Protein AF-A0A852RFK5-F1 (afdb_monomer)

Structure (mmCIF, N/CA/C/O backbone):
data_AF-A0A852RFK5-F1
#
_entry.id   AF-A0A852RFK5-F1
#
loop_
_atom_site.group_PDB
_atom_site.id
_atom_site.type_symbol
_atom_site.label_atom_id
_atom_site.label_alt_id
_atom_site.label_comp_id
_atom_site.label_asym_id
_atom_site.label_entity_id
_atom_site.label_seq_id
_atom_site.pdbx_PDB_ins_code
_atom_site.Cartn_x
_atom_site.Cartn_y
_atom_site.Cartn_z
_atom_site.occupancy
_atom_site.B_iso_or_equiv
_atom_site.auth_seq_id
_atom_site.auth_comp_id
_atom_site.auth_asym_id
_atom_site.auth_atom_id
_atom_site.pdbx_PDB_model_num
ATOM 1 N N . MET A 1 1 ? -53.968 -36.022 14.216 1.00 44.88 1 MET A N 1
ATOM 2 C CA . MET A 1 1 ? -52.488 -36.014 14.270 1.00 44.88 1 MET A CA 1
ATOM 3 C C . MET A 1 1 ? -52.010 -34.599 13.983 1.00 44.88 1 MET A C 1
ATOM 5 O O . MET A 1 1 ? -52.588 -33.938 13.135 1.00 44.88 1 MET A O 1
ATOM 9 N N . LYS A 1 2 ? -51.074 -34.107 14.800 1.00 47.38 2 LYS A N 1
ATOM 10 C CA . LYS A 1 2 ? -50.612 -32.713 14.864 1.00 47.38 2 LYS A CA 1
ATOM 11 C C . LYS A 1 2 ? -49.639 -32.423 13.715 1.00 47.38 2 LYS A C 1
ATOM 13 O O . LYS A 1 2 ? -48.521 -32.932 13.753 1.00 47.38 2 LYS A O 1
ATOM 18 N N . ASN A 1 3 ? -50.023 -31.583 12.757 1.00 48.44 3 ASN A N 1
ATOM 19 C CA . ASN A 1 3 ? -49.073 -30.997 11.810 1.00 48.44 3 ASN A CA 1
ATOM 20 C C . ASN A 1 3 ? -48.402 -29.815 12.514 1.00 48.44 3 ASN A C 1
ATOM 22 O O . ASN A 1 3 ? -49.018 -28.768 12.706 1.00 48.44 3 ASN A O 1
ATOM 26 N N . ARG A 1 4 ? -47.170 -30.022 12.989 1.00 57.06 4 ARG A N 1
ATOM 27 C CA . ARG A 1 4 ? -46.338 -28.937 13.518 1.00 57.06 4 ARG A CA 1
ATOM 28 C C . ARG A 1 4 ? -45.981 -28.007 12.353 1.00 57.06 4 ARG A C 1
ATOM 30 O O . ARG A 1 4 ? -45.663 -28.527 11.281 1.00 57.06 4 ARG A O 1
ATOM 37 N N . PRO A 1 5 ? -46.024 -26.678 12.528 1.00 52.12 5 PRO A N 1
ATOM 38 C CA . PRO A 1 5 ? -45.429 -25.778 11.555 1.00 52.12 5 PRO A CA 1
ATOM 39 C C . PRO A 1 5 ? -43.939 -26.106 11.457 1.00 52.12 5 PRO A C 1
ATOM 41 O O . PRO A 1 5 ? -43.292 -26.370 12.470 1.00 52.12 5 PRO A O 1
ATOM 44 N N . SER A 1 6 ? -43.416 -26.141 10.235 1.00 57.28 6 SER A N 1
ATOM 45 C CA . SER A 1 6 ? -41.986 -26.232 9.978 1.00 57.28 6 SER A CA 1
ATOM 46 C C . SER A 1 6 ? -41.300 -25.057 10.672 1.00 57.28 6 SER A C 1
ATOM 48 O O . SER A 1 6 ? -41.353 -23.927 10.191 1.00 57.28 6 SER A O 1
ATOM 50 N N . GLU A 1 7 ? -40.704 -25.319 11.834 1.00 46.06 7 GLU A N 1
ATOM 51 C CA . GLU A 1 7 ? -39.710 -24.447 12.443 1.00 46.06 7 GLU A CA 1
ATOM 52 C C . GLU A 1 7 ? -38.620 -24.227 11.400 1.00 46.06 7 GLU A C 1
ATOM 54 O O . GLU A 1 7 ? -37.889 -25.140 11.013 1.00 46.06 7 GLU A O 1
ATOM 59 N N . ILE A 1 8 ? -38.570 -23.000 10.896 1.00 57.94 8 ILE A N 1
ATOM 60 C CA . ILE A 1 8 ? -37.457 -22.483 10.123 1.00 57.94 8 ILE A CA 1
A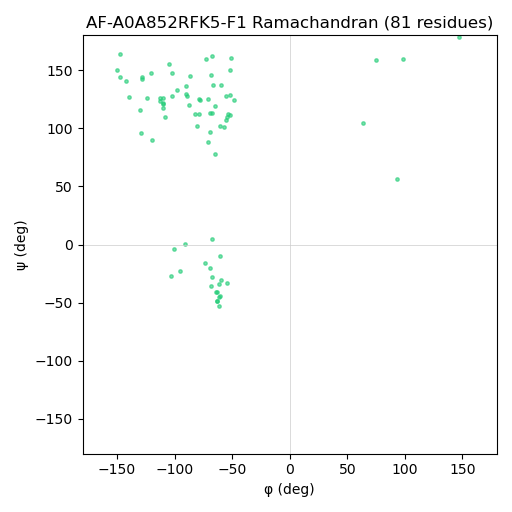TOM 61 C C . ILE A 1 8 ? -36.273 -22.560 11.079 1.00 57.94 8 ILE A C 1
ATOM 63 O O . ILE A 1 8 ? -36.177 -21.769 12.019 1.00 57.94 8 ILE A O 1
ATOM 67 N N . ALA A 1 9 ? -35.426 -23.569 10.897 1.00 48.09 9 ALA A N 1
ATOM 68 C CA . ALA A 1 9 ? -34.173 -23.662 11.609 1.00 48.09 9 ALA A CA 1
ATOM 69 C C . ALA A 1 9 ? -33.411 -22.362 11.333 1.00 48.09 9 ALA A C 1
ATOM 71 O O . ALA A 1 9 ? -32.926 -22.131 10.225 1.00 48.09 9 ALA A O 1
ATOM 72 N N . GLN A 1 10 ? -33.344 -21.501 12.349 1.00 46.78 10 GLN A N 1
ATOM 73 C CA . GLN A 1 10 ? -32.347 -20.449 12.459 1.00 46.78 10 GLN A CA 1
ATOM 74 C C . GLN A 1 10 ? -30.996 -21.159 12.594 1.00 46.78 10 GLN A C 1
ATOM 76 O O . GLN A 1 10 ? -30.476 -21.377 13.685 1.00 46.78 10 GLN A O 1
ATOM 81 N N . GLY A 1 11 ? -30.494 -21.635 11.456 1.00 42.31 11 GLY A N 1
ATOM 82 C CA . GLY A 1 11 ? -29.173 -22.208 11.307 1.00 42.31 11 GLY A CA 1
ATOM 83 C C . GLY A 1 11 ? -28.152 -21.102 11.500 1.00 42.31 11 GLY A C 1
ATOM 84 O O . GLY A 1 11 ? -28.089 -20.149 10.727 1.00 42.31 11 GLY A O 1
ATOM 85 N N . ALA A 1 12 ? -27.407 -21.237 12.587 1.00 44.56 12 ALA A N 1
ATOM 86 C CA . ALA A 1 12 ? -26.308 -20.394 12.996 1.00 44.56 12 ALA A CA 1
ATOM 87 C C . ALA A 1 12 ? -25.253 -20.199 11.894 1.00 44.56 12 ALA A C 1
ATOM 89 O O . ALA A 1 12 ? -24.964 -21.106 11.117 1.00 44.56 12 ALA A O 1
ATOM 90 N N . GLY A 1 13 ? -24.604 -19.032 11.933 1.00 39.47 13 GLY A N 1
ATOM 91 C CA . GLY A 1 13 ? -23.303 -18.823 11.301 1.00 39.47 13 GLY A CA 1
ATOM 92 C C . GLY A 1 13 ? -23.362 -18.270 9.885 1.00 39.47 13 GLY A C 1
ATOM 93 O O . GLY A 1 13 ? -22.770 -18.847 8.978 1.00 39.47 13 GLY A O 1
ATOM 94 N N . GLY A 1 14 ? -24.022 -17.123 9.695 1.00 40.72 14 GLY A N 1
ATOM 95 C CA . GLY A 1 14 ? -23.730 -16.284 8.535 1.00 40.72 14 GLY A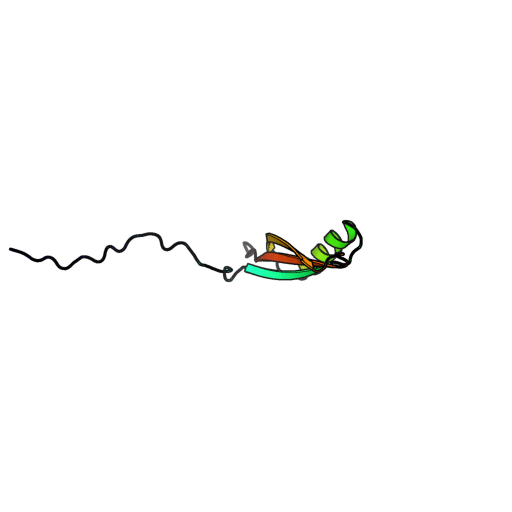 CA 1
ATOM 96 C C . GLY A 1 14 ? -22.228 -16.010 8.505 1.00 40.72 14 GLY A C 1
ATOM 97 O O . GLY A 1 14 ? -21.700 -15.367 9.411 1.00 40.72 14 GLY A O 1
ATOM 98 N N . GLN A 1 15 ? -21.531 -16.559 7.511 1.00 58.06 15 GLN A N 1
ATOM 99 C CA . GLN A 1 15 ? -20.135 -16.221 7.259 1.00 58.06 15 GLN A CA 1
ATOM 100 C C . GLN A 1 15 ? -20.029 -14.692 7.162 1.00 58.06 15 GLN A C 1
ATOM 102 O O . GLN A 1 15 ? -20.830 -14.082 6.445 1.00 58.06 15 GLN A O 1
ATOM 107 N N . PRO A 1 16 ? -19.118 -14.037 7.897 1.00 51.06 16 PRO A N 1
ATOM 108 C CA . PRO A 1 16 ? -19.050 -12.589 7.865 1.00 51.06 16 PRO A CA 1
ATOM 109 C C . PRO A 1 16 ? -18.545 -12.130 6.491 1.00 51.06 16 PRO A C 1
ATOM 111 O O . PRO A 1 16 ? -17.400 -12.376 6.138 1.00 51.06 16 PRO A O 1
ATOM 114 N N . GLY A 1 17 ? -19.432 -11.458 5.751 1.00 52.94 17 GLY A N 1
ATOM 115 C CA . GLY A 1 17 ? -19.139 -10.372 4.811 1.00 52.94 17 GLY A CA 1
ATOM 116 C C . GLY A 1 17 ? -18.275 -10.691 3.589 1.00 52.94 17 GLY A C 1
ATOM 117 O O . GLY A 1 17 ? -17.051 -10.679 3.656 1.00 52.94 17 GLY A O 1
ATOM 118 N N . PHE A 1 18 ? -18.902 -10.799 2.417 1.00 64.25 18 PHE A N 1
ATOM 119 C CA . PHE A 1 18 ? -18.207 -10.572 1.149 1.00 64.25 18 PHE A CA 1
ATOM 120 C C . PHE A 1 18 ? -17.868 -9.073 1.032 1.00 64.25 18 PHE A C 1
ATOM 122 O O . PHE A 1 18 ? -18.733 -8.280 0.666 1.00 64.25 18 PHE A O 1
ATOM 129 N N . GLY A 1 19 ? -16.644 -8.664 1.380 1.00 78.94 19 GLY A N 1
ATOM 130 C CA . GLY A 1 19 ? -16.168 -7.288 1.173 1.00 78.94 19 GLY A CA 1
ATOM 131 C C . GLY A 1 19 ? -15.196 -6.771 2.236 1.00 78.94 19 GLY A C 1
ATOM 132 O O . GLY A 1 19 ? -14.866 -7.467 3.193 1.00 78.94 19 GLY A O 1
ATOM 133 N N . LEU A 1 20 ? -14.734 -5.531 2.052 1.00 86.94 20 LEU A N 1
ATOM 134 C CA . LEU A 1 20 ? -13.906 -4.825 3.033 1.00 86.94 20 LEU A CA 1
ATOM 135 C C . LEU A 1 20 ? -14.719 -4.496 4.288 1.00 86.94 20 LEU A C 1
ATOM 137 O O . LEU A 1 20 ? -15.904 -4.163 4.209 1.00 86.94 20 LEU A O 1
ATOM 141 N N . THR A 1 21 ? -14.073 -4.522 5.451 1.00 89.56 21 THR A N 1
ATOM 142 C CA . THR A 1 21 ? -14.685 -3.976 6.669 1.00 89.56 21 THR A CA 1
ATOM 143 C C . THR A 1 21 ? -14.720 -2.438 6.611 1.00 89.56 21 THR A C 1
ATOM 145 O O . THR A 1 21 ? -13.911 -1.837 5.906 1.00 89.56 21 THR A O 1
ATOM 148 N N . PRO A 1 22 ? -15.573 -1.749 7.397 1.00 89.44 22 PRO A N 1
ATOM 149 C CA . PRO A 1 22 ? -15.599 -0.278 7.439 1.00 89.44 22 PRO A CA 1
ATOM 150 C C . PRO A 1 22 ? -14.292 0.387 7.902 1.00 89.44 22 PRO A C 1
ATOM 152 O O . PRO A 1 22 ? -14.169 1.606 7.854 1.00 89.44 22 PRO A O 1
ATOM 155 N N . ARG A 1 23 ? -13.339 -0.400 8.417 1.00 91.56 23 ARG A N 1
ATOM 156 C CA . ARG A 1 23 ? -12.011 0.063 8.847 1.00 91.56 23 ARG A CA 1
ATOM 157 C C . ARG A 1 23 ? -10.930 -0.232 7.816 1.00 91.56 23 ARG A C 1
ATOM 159 O O . ARG A 1 23 ? -9.776 0.115 8.054 1.00 91.56 23 ARG A O 1
ATOM 166 N N . GLN A 1 24 ? -11.288 -0.910 6.732 1.00 94.69 24 GLN A N 1
ATOM 167 C CA . GLN A 1 24 ? -10.373 -1.309 5.683 1.00 94.69 24 GLN A CA 1
ATOM 168 C C . GLN A 1 24 ? -10.496 -0.404 4.469 1.00 94.69 24 GLN A C 1
ATOM 170 O O . GLN A 1 24 ? -11.574 0.078 4.130 1.00 94.69 24 GLN A O 1
ATOM 175 N N . GLU A 1 25 ? -9.371 -0.213 3.798 1.00 94.19 25 GLU A N 1
ATOM 176 C CA . GLU A 1 25 ? -9.277 0.589 2.589 1.00 94.19 25 GLU A CA 1
ATOM 177 C C . GLU A 1 25 ? -8.306 -0.067 1.605 1.00 94.19 25 GLU A C 1
ATOM 179 O O . GLU A 1 25 ? -7.267 -0.587 2.015 1.00 94.19 25 GLU A O 1
ATOM 184 N N . ILE A 1 26 ? -8.640 -0.035 0.311 1.00 94.75 26 ILE A N 1
ATOM 185 C CA . ILE A 1 26 ? -7.717 -0.408 -0.766 1.00 94.75 26 ILE A CA 1
ATOM 186 C C . ILE A 1 26 ? -6.937 0.832 -1.191 1.00 94.75 26 ILE A C 1
ATOM 188 O O . ILE A 1 26 ? -7.512 1.857 -1.546 1.00 94.75 26 ILE A O 1
ATOM 192 N N . ILE A 1 27 ? -5.618 0.701 -1.207 1.00 94.31 27 ILE A N 1
ATOM 193 C CA . ILE A 1 27 ? -4.682 1.692 -1.714 1.00 94.31 27 ILE A CA 1
ATOM 194 C C . ILE A 1 27 ? -4.078 1.145 -3.000 1.00 94.31 27 ILE A C 1
ATOM 196 O O . ILE A 1 27 ? -3.433 0.094 -2.996 1.00 94.31 27 ILE A O 1
ATOM 200 N N . GLU A 1 28 ? -4.269 1.877 -4.092 1.00 92.88 28 GLU A N 1
ATOM 201 C CA . GLU A 1 28 ? -3.599 1.609 -5.360 1.00 92.88 28 GLU A CA 1
ATOM 202 C C . GLU A 1 28 ? -2.278 2.378 -5.417 1.00 92.88 28 GLU A C 1
ATOM 204 O O . GLU A 1 28 ? -2.239 3.579 -5.149 1.00 92.88 28 GLU A O 1
ATOM 209 N N . ILE A 1 29 ? -1.190 1.686 -5.753 1.00 90.56 29 ILE A N 1
ATOM 210 C CA . ILE A 1 29 ? 0.143 2.282 -5.855 1.00 90.56 29 ILE A CA 1
ATOM 211 C C . ILE A 1 29 ? 0.744 1.879 -7.193 1.00 90.56 29 ILE A C 1
ATOM 213 O O . ILE A 1 29 ? 1.008 0.699 -7.430 1.00 90.56 29 ILE A O 1
ATOM 217 N N . ASP A 1 30 ? 0.983 2.857 -8.060 1.00 87.62 30 ASP A N 1
ATOM 218 C CA . ASP A 1 30 ? 1.730 2.643 -9.295 1.00 87.62 30 ASP A CA 1
ATOM 219 C C . AS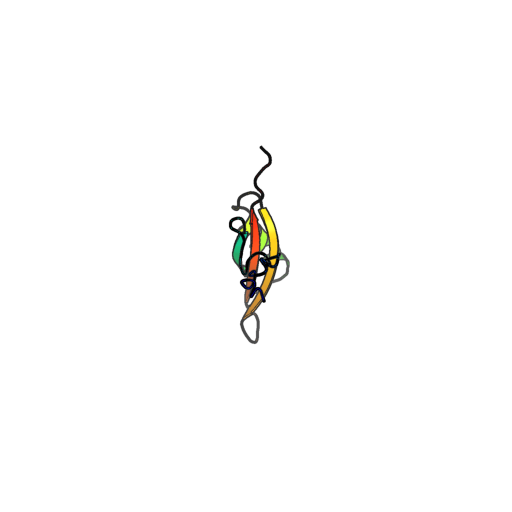P A 1 30 ? 3.230 2.613 -8.985 1.00 87.62 30 ASP A C 1
ATOM 221 O O . ASP A 1 30 ? 3.783 3.537 -8.378 1.00 87.62 30 ASP A O 1
ATOM 225 N N . VAL A 1 31 ? 3.901 1.535 -9.391 1.00 84.88 31 VAL A N 1
ATOM 226 C CA . VAL A 1 31 ? 5.333 1.351 -9.158 1.00 84.88 31 VAL A CA 1
ATOM 227 C C . VAL A 1 31 ? 6.081 1.389 -10.495 1.00 84.88 31 VAL A C 1
ATOM 229 O O . VAL A 1 31 ? 5.758 0.620 -11.409 1.00 84.88 31 VAL A O 1
ATOM 232 N N . PRO A 1 32 ? 7.067 2.295 -10.649 1.00 77.00 32 PRO A N 1
ATOM 233 C CA . PRO A 1 32 ? 7.875 2.385 -11.860 1.00 77.00 32 PRO A CA 1
ATOM 234 C C . PRO A 1 32 ? 8.783 1.150 -12.050 1.00 77.00 32 PRO A C 1
ATOM 236 O O . PRO A 1 32 ? 9.060 0.433 -11.086 1.00 77.00 32 PRO A O 1
ATOM 239 N N . PRO A 1 33 ? 9.306 0.914 -13.271 1.00 71.12 33 PRO A N 1
ATOM 240 C CA . PRO A 1 33 ? 9.955 -0.347 -13.668 1.00 71.12 33 PRO A CA 1
ATOM 241 C C . PRO A 1 33 ? 11.288 -0.680 -12.986 1.00 71.12 33 PRO A C 1
ATOM 243 O O . PRO A 1 33 ? 11.954 -1.642 -13.367 1.00 71.12 33 PRO A O 1
ATOM 246 N N . HIS A 1 34 ? 11.755 0.105 -12.021 1.00 63.16 34 HIS A N 1
ATOM 247 C CA . HIS A 1 34 ? 13.166 0.108 -11.646 1.00 63.16 34 HIS A CA 1
ATOM 248 C C . HIS A 1 34 ? 13.397 -0.295 -10.186 1.00 63.16 34 HIS A C 1
ATOM 250 O O . HIS A 1 34 ? 13.488 0.546 -9.300 1.00 63.16 34 HIS A O 1
ATOM 256 N N . GLY A 1 35 ? 13.580 -1.601 -9.967 1.00 60.81 35 GLY A N 1
ATOM 257 C CA . GLY A 1 35 ? 14.212 -2.172 -8.771 1.00 60.81 35 GLY A CA 1
ATOM 258 C C . GLY A 1 35 ? 13.382 -2.172 -7.479 1.00 60.81 35 GLY A C 1
ATOM 259 O O . GLY A 1 35 ? 12.460 -1.388 -7.271 1.00 60.81 35 GLY A O 1
ATOM 260 N N . THR A 1 36 ? 13.756 -3.059 -6.557 1.00 62.06 36 THR A N 1
ATOM 261 C CA . THR A 1 36 ? 13.189 -3.167 -5.201 1.00 62.06 36 THR A CA 1
ATOM 262 C C . THR A 1 36 ? 13.227 -1.872 -4.371 1.00 62.06 36 THR A C 1
ATOM 264 O O . THR A 1 36 ? 12.275 -1.653 -3.619 1.00 62.06 36 THR A O 1
ATOM 267 N N . PRO A 1 37 ? 14.225 -0.970 -4.500 1.00 70.31 37 PRO A N 1
ATOM 268 C CA . PRO A 1 37 ? 14.194 0.315 -3.799 1.00 70.31 37 PRO A CA 1
ATOM 269 C C . PRO A 1 37 ? 13.005 1.200 -4.202 1.00 70.31 37 PRO A C 1
ATOM 271 O O . PRO A 1 37 ? 12.452 1.894 -3.350 1.00 70.31 37 PRO A O 1
ATOM 274 N N . ALA A 1 38 ? 12.566 1.145 -5.467 1.00 77.3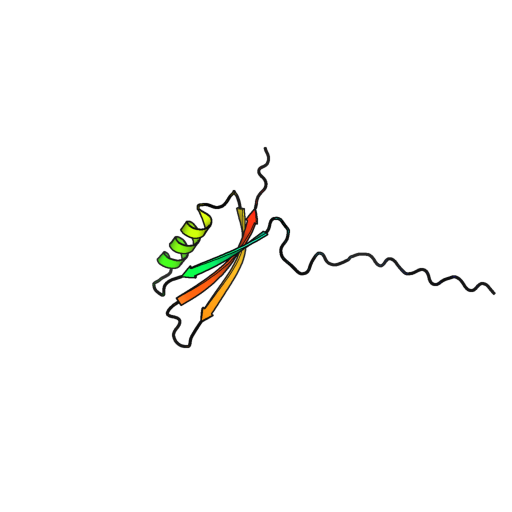1 38 ALA A N 1
ATOM 275 C CA . ALA A 1 38 ? 11.410 1.913 -5.930 1.00 77.31 38 ALA A CA 1
ATOM 276 C C . ALA A 1 38 ? 10.102 1.399 -5.318 1.00 77.31 38 ALA A C 1
ATOM 278 O O . ALA A 1 38 ? 9.243 2.196 -4.955 1.00 77.31 38 ALA A O 1
ATOM 279 N N . LEU A 1 39 ? 9.980 0.083 -5.116 1.00 82.50 39 LEU A N 1
ATOM 280 C CA . LEU A 1 39 ? 8.820 -0.524 -4.466 1.00 82.50 39 LEU A CA 1
ATOM 281 C C . LEU A 1 39 ? 8.640 -0.033 -3.030 1.00 82.50 39 LEU A C 1
ATOM 283 O O . LEU A 1 39 ? 7.565 0.431 -2.652 1.00 82.50 39 LEU A O 1
ATOM 287 N N . GLN A 1 40 ? 9.702 -0.137 -2.228 1.00 86.62 40 GLN A N 1
ATOM 288 C CA . GLN A 1 40 ? 9.658 0.259 -0.825 1.00 86.62 40 GLN A CA 1
ATOM 289 C C . GLN A 1 40 ? 9.408 1.762 -0.685 1.00 86.62 40 GLN A C 1
ATOM 291 O O . GLN A 1 40 ? 8.623 2.166 0.172 1.00 86.62 40 GLN A O 1
ATOM 296 N N . ALA A 1 41 ? 10.037 2.583 -1.531 1.00 88.38 41 ALA A N 1
ATOM 297 C CA . ALA A 1 41 ? 9.831 4.026 -1.535 1.00 88.38 41 ALA A CA 1
ATOM 298 C C . ALA A 1 41 ? 8.383 4.395 -1.895 1.00 88.38 41 ALA A C 1
ATOM 300 O O . ALA A 1 41 ? 7.753 5.148 -1.151 1.00 88.38 41 ALA A O 1
ATOM 301 N N . SER A 1 42 ? 7.827 3.816 -2.967 1.00 88.88 42 SER A N 1
ATOM 302 C CA . SER A 1 42 ? 6.432 4.041 -3.366 1.00 88.88 42 SER A CA 1
ATOM 303 C C . SER A 1 42 ? 5.450 3.596 -2.282 1.00 88.88 42 SER A C 1
ATOM 305 O O . SER A 1 42 ? 4.529 4.341 -1.950 1.00 88.88 42 SER A O 1
ATOM 307 N N . LEU A 1 43 ? 5.671 2.424 -1.674 1.00 89.81 43 LEU A N 1
ATOM 308 C CA . LEU A 1 43 ? 4.835 1.930 -0.579 1.00 89.81 43 LEU A CA 1
ATOM 309 C C . LEU A 1 43 ? 4.912 2.845 0.646 1.00 89.81 43 LEU A C 1
ATOM 311 O O . LEU A 1 43 ? 3.886 3.258 1.177 1.00 89.81 4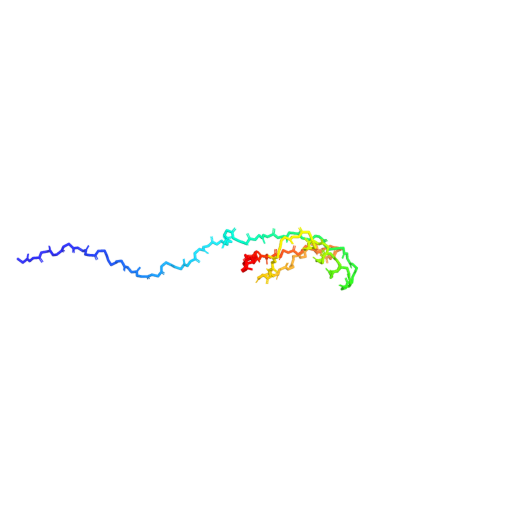3 LEU A O 1
ATOM 315 N N . THR A 1 44 ? 6.122 3.206 1.073 1.00 91.69 44 THR A N 1
ATOM 316 C CA . THR A 1 44 ? 6.326 4.076 2.240 1.00 91.69 44 THR A CA 1
ATOM 317 C C . THR A 1 44 ? 5.680 5.438 2.015 1.00 91.69 44 THR A C 1
ATOM 319 O O . THR A 1 44 ? 4.967 5.931 2.884 1.00 91.69 44 THR A O 1
ATOM 322 N N . SER A 1 45 ? 5.867 6.028 0.832 1.00 92.25 45 SER A N 1
ATOM 323 C CA . SER A 1 45 ? 5.283 7.322 0.483 1.00 92.25 45 SER A CA 1
ATOM 324 C C . SER A 1 45 ? 3.753 7.282 0.461 1.00 92.25 45 SER A C 1
ATOM 326 O O . SER A 1 45 ? 3.128 8.208 0.976 1.00 92.25 45 SER A O 1
ATOM 328 N N . ALA A 1 46 ? 3.146 6.217 -0.073 1.00 91.69 46 ALA A N 1
ATOM 329 C CA . ALA A 1 46 ? 1.691 6.058 -0.110 1.00 91.69 46 ALA A CA 1
ATOM 330 C C . ALA A 1 46 ? 1.065 5.872 1.286 1.00 91.69 46 ALA A C 1
ATOM 332 O O . ALA A 1 46 ? -0.098 6.228 1.502 1.00 91.69 46 ALA A O 1
ATOM 333 N N . LEU A 1 47 ? 1.829 5.318 2.233 1.00 93.25 47 LEU A N 1
ATOM 334 C CA . LEU A 1 47 ? 1.373 5.032 3.593 1.00 93.25 47 LEU A CA 1
ATOM 335 C C . LEU A 1 47 ? 1.709 6.137 4.605 1.00 93.25 47 LEU A C 1
ATOM 337 O O . LEU A 1 47 ? 1.023 6.252 5.617 1.00 93.25 47 LEU A O 1
ATOM 341 N N . ALA A 1 48 ? 2.712 6.979 4.341 1.00 92.19 48 ALA A N 1
ATOM 342 C CA . ALA A 1 48 ? 3.216 7.974 5.294 1.00 92.19 48 ALA A CA 1
ATOM 343 C C . ALA A 1 48 ? 2.168 9.005 5.759 1.00 92.19 48 ALA A C 1
ATOM 345 O O . ALA A 1 48 ? 2.250 9.494 6.881 1.00 92.19 48 ALA A O 1
ATOM 346 N N . GLY A 1 49 ? 1.185 9.335 4.915 1.00 88.38 49 GLY A N 1
ATOM 347 C CA . GLY A 1 49 ? 0.107 10.280 5.244 1.00 88.38 49 GLY A CA 1
ATOM 348 C C . GLY A 1 49 ? -1.146 9.641 5.849 1.00 88.38 49 GLY A C 1
ATOM 349 O O . GLY A 1 49 ? -2.127 10.337 6.103 1.00 88.38 49 GLY A O 1
ATOM 350 N N . ARG A 1 50 ? -1.158 8.318 6.032 1.00 90.69 50 ARG A N 1
ATOM 351 C CA . ARG A 1 50 ? -2.334 7.579 6.500 1.00 90.69 50 ARG A CA 1
ATOM 352 C C . ARG A 1 50 ? -2.376 7.574 8.036 1.00 90.69 50 ARG A C 1
ATOM 354 O O . ARG A 1 50 ? -1.323 7.445 8.664 1.00 90.69 50 ARG A O 1
ATOM 361 N N . PRO A 1 51 ? -3.571 7.628 8.659 1.00 92.75 51 PRO A N 1
ATOM 362 C CA . PRO A 1 51 ? -3.732 7.317 10.080 1.00 92.75 51 PRO A CA 1
ATOM 363 C C . PRO A 1 51 ? -3.102 5.969 10.445 1.00 92.75 51 PRO A C 1
ATOM 365 O O . PRO A 1 51 ? -2.906 5.131 9.566 1.00 92.75 51 PRO A O 1
ATOM 368 N N . LEU A 1 52 ? -2.820 5.735 11.731 1.00 94.25 52 LEU A N 1
ATOM 369 C CA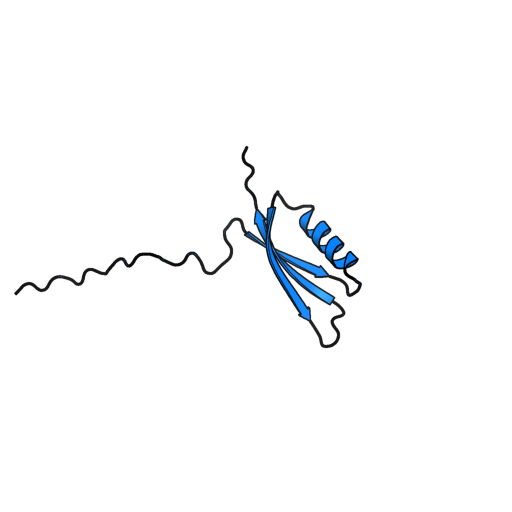 . LEU A 1 52 ? -2.218 4.483 12.200 1.00 94.25 52 LEU A CA 1
ATOM 370 C C . LEU A 1 52 ? -2.959 3.265 11.621 1.00 94.25 52 LEU A C 1
ATOM 372 O O . LEU A 1 52 ? -4.174 3.130 11.767 1.00 94.25 52 LEU A O 1
ATOM 376 N N . HIS A 1 53 ? -2.225 2.388 10.946 1.00 95.19 53 HIS A N 1
ATOM 377 C CA . HIS A 1 53 ? -2.797 1.293 10.173 1.00 95.19 53 HIS A CA 1
ATOM 378 C C . HIS A 1 53 ? -1.879 0.071 10.178 1.00 95.19 53 HIS A C 1
ATOM 380 O O . HIS A 1 53 ? -0.690 0.158 10.488 1.00 95.19 53 HIS A O 1
ATOM 386 N N . ARG A 1 54 ? -2.441 -1.075 9.797 1.00 94.88 54 ARG A N 1
ATOM 387 C CA . ARG A 1 54 ? -1.698 -2.285 9.433 1.00 94.88 54 ARG A CA 1
ATOM 388 C C . ARG A 1 54 ? -2.035 -2.687 8.005 1.00 94.88 54 ARG A C 1
ATOM 390 O O . ARG A 1 54 ? -3.169 -2.508 7.574 1.00 94.88 54 ARG A O 1
ATOM 397 N N . ILE A 1 55 ? -1.081 -3.264 7.286 1.00 95.12 55 ILE A N 1
ATOM 398 C CA . ILE A 1 55 ? -1.357 -3.899 5.993 1.00 95.12 55 ILE A CA 1
ATOM 399 C C . ILE A 1 55 ? -1.992 -5.264 6.275 1.00 95.12 55 ILE A C 1
ATOM 401 O O . ILE A 1 55 ? -1.408 -6.069 6.999 1.00 95.12 55 ILE A O 1
ATOM 405 N N . VAL A 1 56 ? -3.181 -5.520 5.730 1.00 95.00 56 VAL A N 1
ATOM 406 C CA . VAL A 1 56 ? -3.891 -6.806 5.880 1.00 95.00 56 VAL A CA 1
ATOM 407 C C . VAL A 1 56 ? -3.792 -7.676 4.632 1.00 95.00 56 VAL A C 1
ATOM 409 O O . VAL A 1 56 ? -3.820 -8.898 4.740 1.00 95.00 56 VAL A O 1
ATOM 412 N N . ALA A 1 57 ? -3.629 -7.068 3.457 1.00 93.88 57 ALA A N 1
ATOM 413 C CA . ALA A 1 57 ? -3.356 -7.784 2.219 1.00 93.88 57 ALA A CA 1
ATOM 414 C C . ALA A 1 57 ? -2.523 -6.921 1.268 1.00 93.88 57 ALA A C 1
ATOM 416 O O . ALA A 1 57 ? -2.628 -5.695 1.265 1.00 93.88 57 ALA A O 1
ATOM 417 N N . LEU A 1 58 ? -1.715 -7.572 0.436 1.00 92.31 58 LEU A N 1
ATOM 418 C CA . LEU A 1 58 ? -0.956 -6.935 -0.631 1.00 92.31 58 LEU A CA 1
ATOM 419 C C . LEU A 1 58 ? -1.011 -7.836 -1.858 1.00 92.31 58 LEU A C 1
ATOM 421 O O . LEU A 1 58 ? -0.704 -9.022 -1.776 1.00 92.31 58 LEU A O 1
ATOM 425 N N . THR A 1 59 ? -1.417 -7.274 -2.989 1.00 90.69 59 THR A N 1
ATOM 426 C CA . THR A 1 59 ? -1.433 -7.957 -4.285 1.00 90.69 59 THR A CA 1
ATOM 427 C C . THR A 1 59 ? -0.710 -7.101 -5.308 1.00 90.69 59 THR A C 1
ATOM 429 O O . THR A 1 59 ? -0.823 -5.879 -5.295 1.00 90.69 59 THR A O 1
ATOM 432 N N . MET A 1 60 ? 0.031 -7.747 -6.201 1.00 87.12 60 MET A N 1
ATOM 433 C CA . MET A 1 60 ? 0.700 -7.095 -7.316 1.00 87.12 60 MET A CA 1
ATOM 434 C C . MET A 1 60 ? 0.017 -7.507 -8.616 1.00 87.12 60 MET A C 1
ATOM 436 O O . MET A 1 60 ? -0.118 -8.696 -8.895 1.00 87.12 60 MET A O 1
ATOM 440 N N . ALA A 1 61 ? -0.395 -6.522 -9.405 1.00 83.56 61 ALA A N 1
ATOM 441 C CA . ALA A 1 61 ? -0.910 -6.703 -10.750 1.00 83.56 61 ALA A CA 1
ATOM 442 C C . ALA A 1 61 ? 0.107 -6.145 -11.748 1.00 83.56 61 ALA A C 1
ATOM 444 O O . ALA A 1 61 ? 0.470 -4.967 -11.703 1.00 83.56 61 ALA A O 1
ATOM 445 N N . THR A 1 62 ? 0.577 -6.996 -12.652 1.00 75.31 62 THR A N 1
ATOM 446 C CA . THR A 1 62 ? 1.435 -6.595 -13.769 1.00 75.31 62 THR A CA 1
ATOM 447 C C . THR A 1 62 ? 0.580 -6.428 -15.015 1.00 75.31 62 THR A C 1
ATOM 449 O O . THR A 1 62 ? -0.213 -7.313 -15.335 1.00 75.31 62 THR A O 1
ATOM 4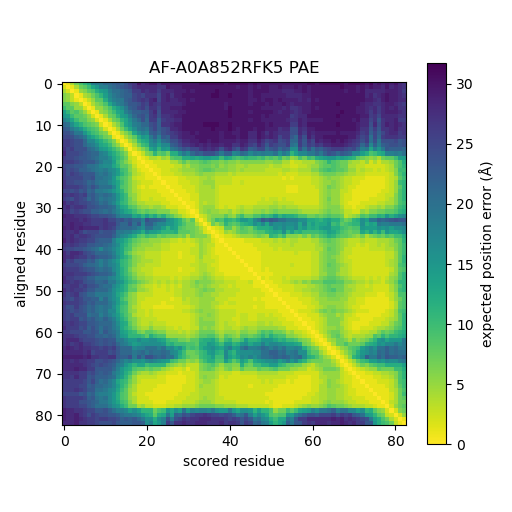52 N N . TYR A 1 63 ? 0.761 -5.327 -15.737 1.00 66.94 63 TYR A N 1
ATOM 453 C CA . TYR A 1 63 ? 0.071 -5.083 -17.001 1.00 66.94 63 TYR A CA 1
ATOM 454 C C . TYR A 1 63 ? 1.089 -5.099 -18.151 1.00 66.94 63 TYR A C 1
ATOM 456 O O . TYR A 1 63 ? 2.069 -4.358 -18.117 1.00 66.94 63 TYR A O 1
ATOM 464 N N . GLY A 1 64 ? 0.838 -5.931 -19.169 1.00 59.94 64 GLY A N 1
ATOM 465 C CA . GLY A 1 64 ? 1.620 -5.991 -20.413 1.00 59.94 64 GLY A CA 1
ATOM 466 C C . GLY A 1 64 ? 2.677 -7.104 -20.492 1.00 59.94 64 GLY A C 1
ATOM 467 O O . GLY A 1 64 ? 3.120 -7.643 -19.482 1.00 59.94 64 GLY A O 1
ATOM 468 N N . GLU A 1 65 ? 3.073 -7.435 -21.727 1.00 58.88 65 GLU A N 1
ATOM 469 C CA . GLU A 1 65 ? 4.038 -8.499 -22.083 1.00 58.88 65 GLU A CA 1
ATOM 470 C C . GLU A 1 65 ? 5.485 -8.167 -21.655 1.00 58.88 65 GLU A C 1
ATOM 472 O O . GLU A 1 65 ? 6.309 -9.052 -21.445 1.00 58.88 65 GLU A O 1
ATOM 477 N N . PHE A 1 66 ? 5.761 -6.877 -21.438 1.00 59.72 66 PHE A N 1
ATOM 478 C CA . PHE A 1 66 ? 6.987 -6.346 -20.850 1.0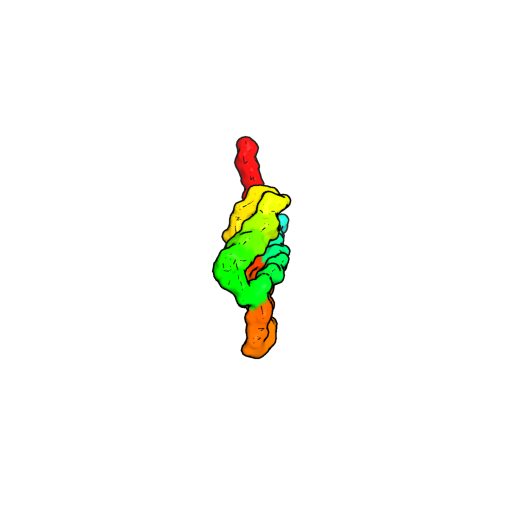0 59.72 66 PHE A CA 1
ATOM 479 C C . PHE A 1 66 ? 6.568 -5.405 -19.716 1.00 59.72 66 PHE A C 1
ATOM 481 O O . PHE A 1 66 ? 6.198 -4.265 -20.008 1.00 59.72 66 PHE A O 1
ATOM 488 N N . PRO A 1 67 ? 6.531 -5.845 -18.444 1.00 60.53 67 PRO A N 1
ATOM 489 C CA . PRO A 1 67 ? 5.996 -5.026 -17.364 1.00 60.53 67 PRO A CA 1
ATOM 490 C C . PRO A 1 67 ? 6.954 -3.871 -17.071 1.00 60.53 67 PRO A C 1
ATOM 492 O O . PRO A 1 67 ? 7.844 -3.954 -16.228 1.00 60.53 67 PRO A O 1
ATOM 495 N N . LEU A 1 68 ? 6.755 -2.772 -17.796 1.00 64.62 68 LEU A N 1
ATOM 496 C CA . LEU A 1 68 ? 7.381 -1.491 -17.513 1.00 64.62 68 LEU A CA 1
ATOM 497 C C . LEU A 1 68 ? 6.741 -0.848 -16.279 1.00 64.62 68 LEU A C 1
ATOM 499 O O . LEU A 1 68 ? 7.312 0.051 -15.698 1.00 64.62 68 LEU A O 1
ATOM 503 N N . HIS A 1 69 ? 5.571 -1.290 -15.835 1.00 67.88 69 HIS A N 1
ATOM 504 C CA . HIS A 1 69 ? 4.940 -0.788 -14.621 1.00 67.88 69 HIS A CA 1
ATOM 505 C C . HIS A 1 69 ? 4.152 -1.916 -13.963 1.00 67.88 69 HIS A C 1
ATOM 507 O O . HIS A 1 69 ? 3.558 -2.755 -14.646 1.00 67.88 69 HIS A O 1
ATOM 513 N N . TYR A 1 70 ? 4.131 -1.935 -12.636 1.00 80.94 70 TYR A N 1
ATOM 514 C CA . TYR A 1 70 ? 3.248 -2.817 -11.882 1.00 80.94 70 TYR A CA 1
ATOM 515 C C . TYR A 1 70 ? 2.464 -2.007 -10.861 1.00 80.94 70 TYR A C 1
ATOM 517 O O . TYR A 1 70 ? 2.958 -1.029 -10.299 1.00 80.94 70 TYR A O 1
ATOM 525 N N . ARG A 1 71 ? 1.214 -2.412 -10.650 1.00 87.19 71 ARG A N 1
ATOM 526 C CA . ARG A 1 71 ? 0.318 -1.798 -9.681 1.00 87.19 71 ARG A CA 1
ATOM 527 C C . ARG A 1 71 ? 0.251 -2.674 -8.449 1.00 87.19 71 ARG A C 1
ATOM 529 O O . ARG A 1 71 ? -0.031 -3.868 -8.546 1.00 87.19 71 ARG A O 1
ATOM 536 N N . LEU A 1 72 ? 0.482 -2.081 -7.290 1.00 90.38 72 LEU A N 1
ATOM 537 C CA . LEU A 1 72 ? 0.141 -2.711 -6.029 1.00 90.38 72 LEU A CA 1
ATOM 538 C C . LEU A 1 72 ? -1.277 -2.332 -5.627 1.00 90.38 72 LEU A C 1
ATOM 540 O O . LEU A 1 72 ? -1.658 -1.166 -5.683 1.00 90.38 72 LEU A O 1
ATOM 544 N N . LEU A 1 73 ? -2.019 -3.329 -5.167 1.00 93.12 73 LEU A N 1
ATOM 545 C CA . LEU A 1 73 ? -3.259 -3.172 -4.426 1.00 93.12 73 LEU A CA 1
ATOM 546 C C . LEU A 1 73 ? -2.962 -3.561 -2.982 1.00 93.12 73 LEU A C 1
ATOM 548 O O . LEU A 1 73 ? -2.701 -4.729 -2.683 1.00 93.12 73 LEU A O 1
ATOM 552 N N . VAL A 1 74 ? -2.953 -2.575 -2.094 1.00 94.81 74 VAL A N 1
ATOM 553 C CA . VAL A 1 74 ? -2.655 -2.763 -0.676 1.00 94.81 74 VAL A CA 1
ATOM 554 C C . VAL A 1 74 ? -3.935 -2.545 0.105 1.00 94.81 74 VAL A C 1
ATOM 556 O O . VAL A 1 74 ? -4.483 -1.450 0.096 1.00 94.81 74 VAL A O 1
ATOM 559 N N . VAL A 1 75 ? -4.415 -3.574 0.793 1.00 95.44 75 VAL A N 1
ATOM 560 C CA . VAL A 1 75 ? -5.500 -3.406 1.756 1.00 95.44 75 VAL A CA 1
ATOM 561 C C . VAL A 1 75 ? -4.870 -3.051 3.090 1.00 95.44 75 VAL A C 1
ATOM 563 O O . VAL A 1 75 ? -4.085 -3.831 3.641 1.00 95.44 75 VAL A O 1
ATOM 566 N N . ILE A 1 76 ? -5.218 -1.884 3.612 1.00 96.25 76 ILE A N 1
ATOM 567 C CA . ILE A 1 76 ? -4.871 -1.486 4.972 1.00 96.25 76 ILE A CA 1
ATOM 568 C C . ILE A 1 76 ? -6.091 -1.582 5.873 1.00 96.25 76 ILE A C 1
ATOM 570 O O . ILE A 1 76 ? -7.223 -1.483 5.411 1.00 96.25 76 ILE A O 1
ATOM 574 N N . GLU A 1 77 ? -5.855 -1.752 7.165 1.00 95.62 77 GLU A N 1
ATOM 575 C CA . GLU A 1 77 ? -6.866 -1.631 8.203 1.00 95.62 77 GLU A CA 1
ATOM 576 C C . GLU A 1 77 ? -6.420 -0.595 9.228 1.00 95.62 77 GLU A C 1
ATOM 578 O O . GLU A 1 77 ? -5.319 -0.689 9.780 1.00 95.62 77 GLU A O 1
ATOM 583 N N . TYR A 1 78 ? -7.279 0.387 9.487 1.00 95.06 78 TYR A N 1
ATOM 584 C CA . TYR A 1 78 ? -7.010 1.431 10.462 1.00 95.06 78 TYR A CA 1
ATOM 585 C C . TYR A 1 78 ? -7.064 0.880 11.885 1.00 95.06 78 TYR A C 1
ATOM 587 O O . TYR A 1 78 ? -8.062 0.299 12.328 1.00 95.06 78 TYR A O 1
ATOM 595 N N . LEU A 1 79 ? -5.977 1.104 12.619 1.00 92.44 79 LEU A N 1
ATOM 596 C CA . LEU A 1 79 ? -5.893 0.801 14.035 1.00 92.44 79 LEU A CA 1
ATOM 597 C C . LEU A 1 79 ? -6.534 1.971 14.777 1.00 92.44 79 LEU A C 1
ATOM 599 O O . LEU A 1 79 ? -6.019 3.087 14.772 1.00 92.44 79 LEU A O 1
ATOM 603 N N . GLN A 1 80 ? -7.676 1.730 15.418 1.00 77.06 80 GLN A N 1
ATOM 604 C CA . GLN A 1 80 ? -8.154 2.676 16.418 1.00 77.06 80 GLN A CA 1
ATOM 605 C C . GLN A 1 80 ? -7.142 2.670 17.561 1.00 77.06 80 GLN A C 1
ATOM 607 O O . GLN A 1 80 ? -6.897 1.619 18.156 1.00 77.06 80 GLN A O 1
ATOM 612 N N . GLY A 1 81 ? -6.530 3.823 17.830 1.00 57.84 81 GLY A N 1
ATOM 613 C CA . GLY A 1 81 ? -5.685 3.984 19.003 1.00 57.84 81 GLY A CA 1
ATOM 6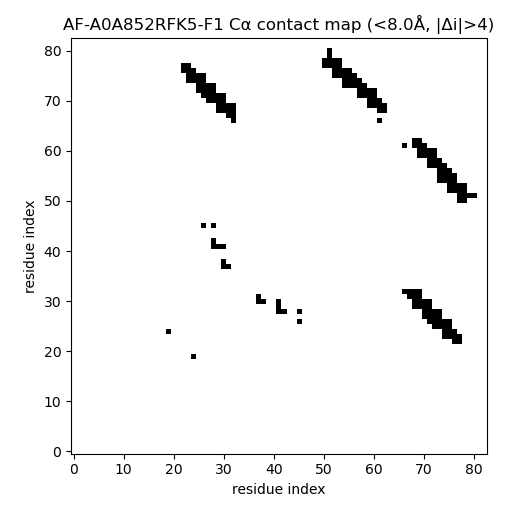14 C C . GLY A 1 81 ? -6.482 3.613 20.249 1.00 57.84 81 GLY A C 1
ATOM 615 O O . GLY A 1 81 ? -7.585 4.124 20.453 1.00 57.84 81 GLY A O 1
ATOM 616 N N . GLN A 1 82 ? -5.923 2.714 21.061 1.00 46.53 82 GLN A N 1
ATOM 617 C CA . GLN A 1 82 ? -6.155 2.769 22.497 1.00 46.53 82 GLN A CA 1
ATOM 618 C C . GLN A 1 82 ? -5.812 4.202 22.912 1.00 46.53 82 GLN A C 1
ATOM 620 O O . GLN A 1 82 ? -4.671 4.627 22.729 1.00 46.53 82 GLN A O 1
ATOM 625 N N . GLN A 1 83 ? -6.830 4.963 23.311 1.00 40.38 83 GLN A N 1
ATOM 626 C CA . GLN A 1 83 ? -6.622 6.230 24.004 1.00 40.38 83 GLN A CA 1
ATOM 627 C C . GLN A 1 83 ? -5.905 5.974 25.326 1.00 40.38 83 GLN A C 1
ATOM 629 O O . GLN A 1 83 ? -6.203 4.926 25.949 1.00 40.38 83 GLN A O 1
#

Radius of gyration: 21.88 Å; Cα contacts (8 Å, |Δi|>4): 97; chains: 1; bounding box: 67×46×46 Å

Organism: NCBI:txid283878

Mean predicted aligned error: 12.35 Å

Nearest PDB structures (foldseek):
  3e3p-assembly1_A  TM=5.138E-01  e=2.561E-01  Leishmania major
  2qmw-assembly1_A-2  TM=5.805E-01  e=2.711E+00  Staphylococcus aureus subsp. aureus Mu50
  7pd3-assembly1_f  TM=4.313E-01  e=7.164E-01  Homo sapiens
  6juy-assembly1_A  TM=3.917E-01  e=6.324E+00  Synechocystis sp. PCC 6803 substr. Kazusa
  2k3i-assembly1_A  TM=3.447E-01  e=9.658E+00  Shigella flexneri 2a

Foldseek 3Di:
DDDDPPDPPPDDDDDPDPDDDPQKDKDKFKFAQDDPVSVVVRVCVSPVPDAAKDFPDKDKAADDPDRRIIMITTMIGHDDDPD

pLDDT: mean 75.9, std 18.52, range [39.47, 96.25]

Secondary structure (DSSP, 8-state):
-----------S-----SS--TTEEEEEEEE-SSHHHHHHHHHHHHHTTSPSEEEEEEEEEE-SSS-S-EEEEEEEEE-----

Solvent-accessible surface area (backbone atoms only — not comparable to full-atom values): 5393 Å² total; per-residue (Å²): 134,85,83,73,78,82,76,77,76,83,73,79,78,81,75,85,65,98,69,80,54,100,54,42,48,81,44,80,42,81,32,72,64,61,63,72,70,44,50,53,50,50,52,48,62,72,48,68,83,51,73,62,60,44,80,77,45,78,47,80,50,74,57,71,98,67,60,57,38,37,36,36,43,34,30,34,34,57,52,78,74,84,127

Sequence (83 aa):
MKNRPSEIAQGAGGQPGFGLTPRQEIIEIDVPPHGTPALQASLTSALAGRPLHRIVALTMATYGEFPLHYRLLVVIEYLQGQQ